Protein AF-A0A535I9Y9-F1 (afdb_monomer_lite)

Structure (mmCIF, N/CA/C/O backbone):
data_AF-A0A535I9Y9-F1
#
_entry.id   AF-A0A535I9Y9-F1
#
loop_
_atom_site.group_PDB
_atom_site.id
_atom_site.type_symbol
_atom_site.label_atom_id
_atom_site.label_alt_id
_atom_site.label_comp_id
_atom_site.label_asym_id
_atom_site.label_entity_id
_atom_site.label_seq_id
_atom_site.pdbx_PDB_ins_code
_atom_site.Cartn_x
_atom_site.Cartn_y
_atom_site.Cartn_z
_atom_site.occupancy
_atom_site.B_iso_or_equiv
_atom_site.auth_seq_id
_atom_site.auth_comp_id
_atom_site.auth_asym_id
_atom_site.auth_atom_id
_atom_site.pdbx_PDB_model_num
ATOM 1 N N . MET A 1 1 ? -27.091 7.988 9.501 1.00 39.84 1 MET A N 1
ATOM 2 C CA . MET A 1 1 ? -26.280 7.313 10.539 1.00 39.84 1 MET A CA 1
ATOM 3 C C . MET A 1 1 ? -25.135 6.606 9.819 1.00 39.84 1 MET A C 1
ATOM 5 O O . MET A 1 1 ? -25.446 5.810 8.954 1.00 39.84 1 MET A O 1
ATOM 9 N N . ASN A 1 2 ? -23.837 6.868 9.964 1.00 37.50 2 ASN A N 1
ATOM 10 C CA . ASN A 1 2 ? -23.063 7.892 10.661 1.00 37.50 2 ASN A CA 1
ATOM 11 C C . ASN A 1 2 ? -22.011 8.385 9.659 1.00 37.50 2 ASN A C 1
ATOM 13 O O . ASN A 1 2 ? -21.172 7.609 9.210 1.00 37.50 2 ASN A O 1
ATOM 17 N N . GLY A 1 3 ? -22.081 9.660 9.279 1.00 42.72 3 GLY A N 1
ATOM 18 C CA . GLY A 1 3 ? -21.054 10.272 8.449 1.00 42.72 3 GLY A CA 1
ATOM 19 C C . GLY A 1 3 ? -19.767 10.426 9.252 1.00 42.72 3 GLY A C 1
ATOM 20 O O . GLY A 1 3 ? -19.800 10.905 10.383 1.00 42.72 3 GLY A O 1
ATOM 21 N N . ASN A 1 4 ? -18.643 10.076 8.631 1.00 50.12 4 ASN A N 1
ATOM 22 C CA . ASN A 1 4 ? -17.312 10.540 9.019 1.00 50.12 4 ASN A CA 1
ATOM 23 C C . ASN A 1 4 ? -16.650 9.868 10.243 1.00 50.12 4 ASN A C 1
ATOM 25 O O . ASN A 1 4 ? -16.010 10.546 11.045 1.00 50.12 4 ASN A O 1
ATOM 29 N N . GLN A 1 5 ? -16.744 8.542 10.381 1.00 68.06 5 GLN A N 1
ATOM 30 C CA . GLN A 1 5 ? -15.796 7.818 11.240 1.00 68.06 5 GLN A CA 1
ATOM 31 C C . GLN A 1 5 ? -14.466 7.694 10.487 1.00 68.06 5 GLN A C 1
ATOM 33 O O . GLN A 1 5 ? -14.385 6.995 9.478 1.00 68.06 5 GLN A O 1
ATOM 38 N N . ARG A 1 6 ? -13.442 8.427 10.936 1.00 77.81 6 ARG A N 1
ATOM 39 C CA . ARG A 1 6 ? -12.081 8.285 10.402 1.00 77.81 6 ARG A CA 1
ATOM 40 C C . ARG A 1 6 ? -11.562 6.875 10.720 1.00 77.81 6 ARG A C 1
ATOM 42 O O . ARG A 1 6 ? -11.885 6.368 11.797 1.00 77.81 6 ARG A O 1
ATOM 49 N N . PRO A 1 7 ? -10.780 6.237 9.829 1.00 87.62 7 PRO A N 1
ATOM 50 C CA . PRO A 1 7 ? -10.119 4.979 10.155 1.00 87.62 7 PRO A CA 1
ATOM 51 C C . PRO A 1 7 ? -9.294 5.129 11.437 1.00 87.62 7 PRO A C 1
ATOM 53 O O . PRO A 1 7 ? -8.662 6.163 11.654 1.00 87.62 7 PRO A O 1
ATOM 56 N N . TYR A 1 8 ? -9.263 4.104 12.280 1.00 86.88 8 TYR A N 1
ATOM 57 C CA . TYR A 1 8 ? -8.379 4.088 13.444 1.00 86.88 8 TYR A CA 1
ATOM 58 C C . TYR A 1 8 ? -6.905 4.144 13.008 1.00 86.88 8 TYR A C 1
ATOM 60 O O . TYR A 1 8 ? -6.077 4.821 13.617 1.00 86.88 8 TYR A O 1
ATOM 68 N N . LEU A 1 9 ? -6.583 3.477 11.897 1.00 89.19 9 LEU A N 1
ATOM 69 C CA . LEU A 1 9 ? -5.226 3.342 11.384 1.00 89.19 9 LEU A CA 1
ATOM 70 C C . LEU A 1 9 ? -5.185 3.511 9.863 1.00 89.19 9 LEU A C 1
ATOM 72 O O . LEU A 1 9 ? -5.951 2.865 9.154 1.00 89.19 9 LEU A O 1
ATOM 76 N N . THR A 1 10 ? -4.234 4.293 9.357 1.00 93.06 10 THR A N 1
ATOM 77 C CA . THR A 1 10 ? -3.774 4.202 7.968 1.00 93.06 10 THR A CA 1
ATOM 78 C C . THR A 1 10 ? -2.440 3.471 7.910 1.00 93.06 10 THR A C 1
ATOM 80 O O . THR A 1 10 ? -1.460 3.896 8.524 1.00 93.06 10 THR A O 1
ATOM 83 N N . VAL A 1 11 ? -2.371 2.415 7.107 1.00 92.50 11 VAL A N 1
ATOM 84 C CA . VAL A 1 11 ? -1.134 1.727 6.742 1.00 92.50 11 VAL A CA 1
ATOM 85 C C . VAL A 1 11 ? -0.661 2.253 5.390 1.00 92.50 11 VAL A C 1
ATOM 87 O O . VAL A 1 11 ? -1.288 2.000 4.369 1.00 92.50 11 VAL A O 1
ATOM 90 N N . VAL A 1 12 ? 0.443 2.992 5.374 1.00 93.31 12 VAL A N 1
ATOM 91 C CA . VAL A 1 12 ? 1.083 3.503 4.159 1.00 93.31 12 VAL A CA 1
ATOM 92 C C . VAL A 1 12 ? 2.106 2.490 3.658 1.00 93.31 12 VAL A C 1
ATOM 94 O O . VAL A 1 12 ? 3.046 2.158 4.383 1.00 93.31 12 VAL A O 1
ATOM 97 N N . ILE A 1 13 ? 1.960 2.056 2.407 1.00 92.44 13 ILE A N 1
ATOM 98 C CA . ILE A 1 13 ? 2.849 1.089 1.757 1.00 92.44 13 ILE A CA 1
ATOM 99 C C . ILE A 1 13 ? 3.478 1.746 0.522 1.00 92.44 13 ILE A C 1
ATOM 101 O O . ILE A 1 13 ? 2.804 1.868 -0.504 1.00 92.44 13 ILE A O 1
ATOM 105 N N . PRO A 1 14 ? 4.741 2.206 0.586 1.00 92.25 14 PRO A N 1
ATOM 106 C CA . PRO A 1 14 ? 5.461 2.610 -0.612 1.00 92.25 14 PRO A CA 1
ATOM 107 C C . PRO A 1 14 ? 5.741 1.377 -1.481 1.00 92.25 14 PRO A C 1
ATOM 109 O O . PRO A 1 14 ? 6.153 0.336 -0.966 1.00 92.25 14 PRO A O 1
ATOM 112 N N . ALA A 1 15 ? 5.531 1.504 -2.787 1.00 92.12 15 ALA A N 1
ATOM 113 C CA . ALA A 1 15 ? 5.690 0.426 -3.752 1.00 92.12 15 ALA A CA 1
ATOM 114 C C . ALA A 1 15 ? 6.459 0.895 -4.990 1.00 92.12 15 ALA A C 1
ATOM 116 O O . ALA A 1 15 ? 6.229 1.997 -5.483 1.00 92.12 15 ALA A O 1
ATOM 117 N N . TYR A 1 16 ? 7.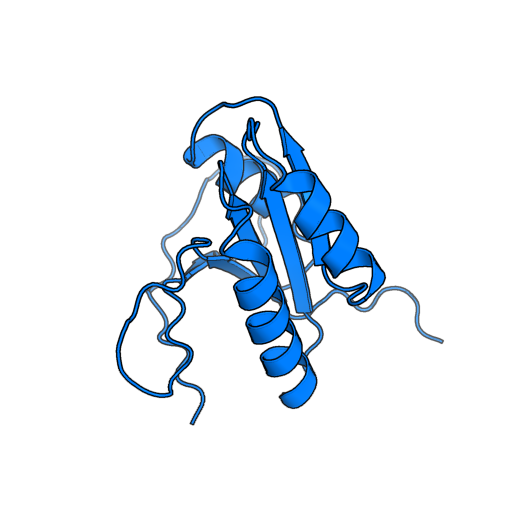355 0.044 -5.489 1.00 91.88 16 TYR A N 1
ATOM 118 C CA . TYR A 1 16 ? 8.028 0.216 -6.774 1.00 91.88 16 TYR A CA 1
ATOM 119 C C . TYR A 1 16 ? 8.376 -1.159 -7.345 1.00 91.88 16 TYR A C 1
ATOM 121 O O . TYR A 1 16 ? 9.219 -1.854 -6.785 1.00 91.88 16 TYR A O 1
ATOM 129 N N . ASN A 1 17 ? 7.738 -1.537 -8.451 1.00 92.31 17 ASN A N 1
ATOM 130 C CA . ASN A 1 17 ? 7.877 -2.842 -9.101 1.00 92.31 17 ASN A CA 1
ATOM 131 C C . ASN A 1 17 ? 7.614 -4.045 -8.162 1.00 92.31 17 ASN A C 1
ATOM 133 O O . ASN A 1 17 ? 8.456 -4.927 -7.992 1.00 92.31 17 ASN A O 1
ATOM 137 N N . GLU A 1 18 ? 6.445 -4.059 -7.519 1.00 88.12 18 GLU A N 1
ATOM 138 C CA . GLU A 1 18 ? 6.030 -5.036 -6.502 1.00 88.12 18 GLU A CA 1
ATOM 139 C C . GLU A 1 18 ? 4.815 -5.885 -6.944 1.00 88.12 18 GLU A C 1
ATOM 141 O O . GLU A 1 18 ? 4.086 -6.420 -6.099 1.00 88.12 18 GLU A O 1
ATOM 146 N N . GLU A 1 19 ? 4.574 -6.043 -8.256 1.00 91.06 19 GLU A N 1
ATOM 147 C CA . GLU A 1 19 ? 3.369 -6.707 -8.797 1.00 91.06 19 GLU A CA 1
ATOM 148 C C . GLU A 1 19 ? 3.131 -8.129 -8.257 1.00 91.06 19 GLU A C 1
ATOM 150 O O . GLU A 1 19 ? 1.990 -8.574 -8.130 1.00 91.06 19 GLU A O 1
ATOM 155 N N . SER A 1 20 ? 4.203 -8.843 -7.908 1.00 88.81 20 SER A N 1
ATOM 156 C CA . SER A 1 20 ? 4.143 -10.230 -7.435 1.00 88.81 20 SER A CA 1
ATOM 157 C C . SER A 1 20 ? 3.859 -10.360 -5.936 1.00 88.81 20 SER A C 1
ATOM 159 O O . SER A 1 20 ? 3.383 -11.404 -5.494 1.00 88.81 20 SER A O 1
ATOM 161 N N . ARG A 1 21 ? 4.141 -9.320 -5.141 1.00 86.19 21 ARG A N 1
ATOM 162 C CA . ARG A 1 21 ? 4.145 -9.386 -3.666 1.00 86.19 21 ARG A CA 1
ATOM 163 C C . ARG A 1 21 ? 3.000 -8.614 -3.041 1.00 86.19 21 ARG A C 1
ATOM 165 O O . ARG A 1 21 ? 2.394 -9.084 -2.077 1.00 86.19 21 ARG A O 1
ATOM 172 N N . LEU A 1 22 ? 2.671 -7.455 -3.610 1.00 88.06 22 LEU A N 1
ATOM 173 C CA . LEU A 1 22 ? 1.590 -6.599 -3.126 1.00 88.06 22 LEU A CA 1
ATOM 174 C C . LEU A 1 22 ? 0.259 -7.331 -2.931 1.00 88.06 22 LEU A C 1
ATOM 176 O O . LEU A 1 22 ? -0.332 -7.144 -1.868 1.00 88.06 22 LEU A O 1
ATOM 180 N N . PRO A 1 23 ? -0.227 -8.177 -3.861 1.00 89.94 23 PRO A N 1
ATOM 181 C CA . PRO A 1 23 ? -1.553 -8.773 -3.716 1.00 89.94 23 PRO A CA 1
ATOM 182 C C . PRO A 1 23 ? -1.704 -9.610 -2.443 1.00 89.94 23 PRO A C 1
ATOM 184 O O . PRO A 1 23 ? -2.686 -9.470 -1.715 1.00 89.94 23 PRO A O 1
ATOM 187 N N . GLU A 1 24 ? -0.713 -10.450 -2.135 1.00 88.56 24 GLU A N 1
ATOM 188 C CA . GLU A 1 24 ? -0.729 -11.281 -0.929 1.00 88.56 24 GLU A CA 1
ATOM 189 C C . GLU A 1 24 ? -0.555 -10.432 0.337 1.00 88.56 24 GLU A C 1
ATOM 191 O O . GLU A 1 24 ? -1.264 -10.636 1.326 1.00 88.56 24 GLU A O 1
ATOM 196 N N . THR A 1 25 ? 0.348 -9.447 0.297 1.00 87.38 25 THR A N 1
ATOM 197 C CA . THR A 1 25 ? 0.583 -8.505 1.399 1.00 87.38 25 THR A CA 1
ATOM 198 C C . THR A 1 25 ? -0.689 -7.748 1.773 1.00 87.38 25 THR A C 1
ATOM 200 O O . THR A 1 25 ? -1.073 -7.728 2.944 1.00 87.38 25 THR A O 1
ATOM 203 N N . LEU A 1 26 ? -1.379 -7.173 0.787 1.00 90.25 26 LEU A N 1
ATOM 204 C CA . LEU A 1 26 ? -2.608 -6.414 0.998 1.00 90.25 26 LEU A CA 1
ATOM 205 C C . LEU A 1 26 ? -3.720 -7.298 1.562 1.00 90.25 26 LEU A C 1
ATOM 207 O O . LEU A 1 26 ? -4.349 -6.918 2.549 1.00 90.25 26 LEU A O 1
ATOM 211 N N . LYS A 1 27 ? -3.914 -8.501 1.008 1.00 88.56 27 LYS A N 1
ATOM 212 C CA . LYS A 1 27 ? -4.912 -9.459 1.511 1.00 88.56 27 LYS A CA 1
ATOM 213 C C . LYS A 1 27 ? -4.655 -9.824 2.973 1.00 88.56 27 LYS A C 1
ATOM 215 O O . LYS A 1 27 ? -5.576 -9.779 3.782 1.00 88.56 27 LYS A O 1
ATOM 220 N N . ARG A 1 28 ? -3.403 -10.111 3.345 1.00 86.75 28 ARG A N 1
ATOM 221 C CA . ARG A 1 28 ? -3.026 -10.451 4.731 1.00 86.75 28 ARG A CA 1
ATOM 222 C C . ARG A 1 28 ? -3.269 -9.312 5.714 1.00 86.75 28 ARG A C 1
ATOM 224 O O . ARG A 1 28 ? -3.853 -9.545 6.768 1.00 86.75 28 ARG A O 1
ATOM 231 N N . ILE A 1 29 ? -2.824 -8.100 5.377 1.00 85.44 29 ILE A N 1
ATOM 232 C CA . ILE A 1 29 ? -3.015 -6.917 6.229 1.00 85.44 29 ILE A CA 1
ATOM 233 C C . ILE A 1 29 ? -4.510 -6.655 6.412 1.00 85.44 29 ILE A C 1
ATOM 235 O O . ILE A 1 29 ? -4.970 -6.451 7.534 1.00 85.44 29 ILE A O 1
ATOM 239 N N . THR A 1 30 ? -5.270 -6.718 5.321 1.00 86.69 30 THR A N 1
ATOM 240 C CA . THR A 1 30 ? -6.707 -6.453 5.349 1.00 86.69 30 THR A CA 1
ATOM 241 C C . THR A 1 30 ? -7.460 -7.470 6.201 1.00 86.69 30 THR A C 1
ATOM 243 O O . THR A 1 30 ? -8.218 -7.081 7.088 1.00 86.69 30 THR A O 1
ATOM 246 N N . SER A 1 31 ? -7.217 -8.769 5.993 1.00 85.94 31 SER A N 1
ATOM 247 C CA . SER A 1 31 ? 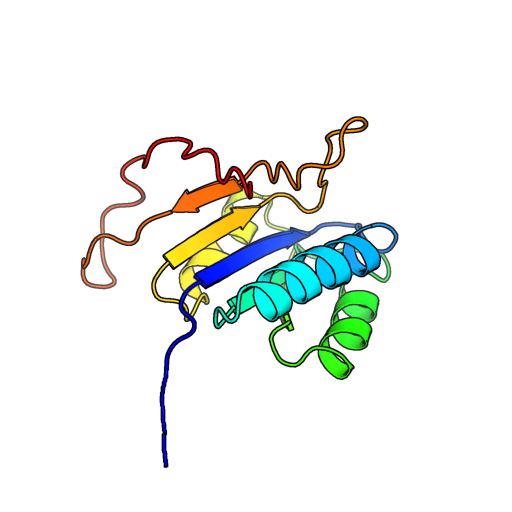-7.849 -9.826 6.791 1.00 85.94 31 SER A CA 1
ATOM 248 C C . SER A 1 31 ? -7.530 -9.687 8.278 1.00 85.94 31 SER A C 1
ATOM 250 O O . SER A 1 31 ? -8.444 -9.744 9.094 1.00 85.94 31 SER A O 1
ATOM 252 N N . TYR A 1 32 ? -6.270 -9.412 8.627 1.00 85.19 32 TYR A N 1
ATOM 253 C CA . TYR A 1 32 ? -5.868 -9.219 10.020 1.00 85.19 32 TYR A CA 1
ATOM 254 C C . TYR A 1 32 ? -6.664 -8.101 10.703 1.00 85.19 32 TYR A C 1
ATOM 256 O O . TYR A 1 32 ? -7.228 -8.311 11.772 1.00 85.19 32 TYR A O 1
ATOM 264 N N . PHE A 1 33 ? -6.764 -6.916 10.095 1.00 83.50 33 PHE A N 1
ATOM 265 C CA . PHE A 1 33 ? -7.489 -5.805 10.722 1.00 83.50 33 PHE A CA 1
ATOM 266 C C . PHE A 1 33 ? -9.006 -6.015 10.757 1.00 83.50 33 PHE A C 1
ATOM 268 O O . PHE A 1 33 ? -9.640 -5.618 11.738 1.00 83.50 33 PHE A O 1
ATOM 275 N N . ARG A 1 34 ? -9.577 -6.689 9.748 1.00 83.56 34 ARG A N 1
ATOM 276 C CA . ARG A 1 34 ? -10.989 -7.103 9.764 1.00 83.56 34 ARG A CA 1
ATOM 277 C C . ARG A 1 34 ? -11.285 -8.050 10.927 1.00 83.56 34 ARG A C 1
ATOM 279 O O . ARG A 1 34 ? -12.274 -7.843 11.622 1.00 83.56 34 ARG A O 1
ATOM 286 N N . GLU A 1 35 ? -10.425 -9.039 11.172 1.00 83.62 35 GLU A N 1
ATOM 287 C CA . GLU A 1 35 ? -10.565 -9.985 12.292 1.00 83.62 35 GLU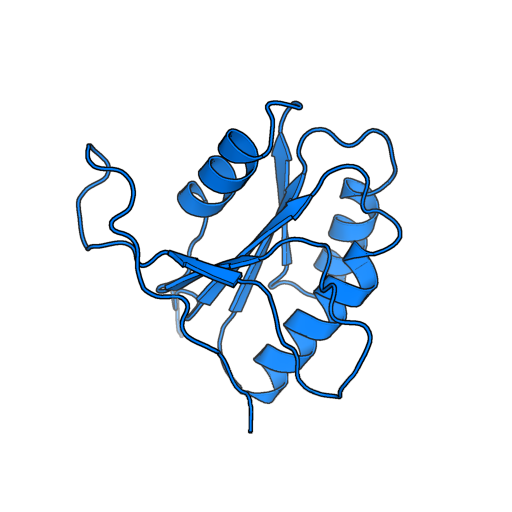 A CA 1
ATOM 288 C C . GLU A 1 35 ? -10.496 -9.292 13.660 1.00 83.62 35 GLU A C 1
ATOM 290 O O . GLU A 1 35 ? -11.215 -9.671 14.580 1.00 83.62 35 GLU A O 1
ATOM 295 N N . GLN A 1 36 ? -9.679 -8.243 13.789 1.00 79.75 36 GLN A N 1
ATOM 296 C CA . GLN A 1 36 ? -9.568 -7.455 15.023 1.00 79.75 36 GLN A CA 1
ATOM 297 C C . GLN A 1 36 ? -10.706 -6.428 15.205 1.00 79.75 36 GLN A C 1
ATOM 299 O O . GLN A 1 36 ? -10.766 -5.754 16.230 1.00 79.75 36 GLN A O 1
ATOM 304 N N . GLY A 1 37 ? -11.601 -6.268 14.222 1.00 81.56 37 GLY A N 1
ATOM 305 C CA . GLY A 1 37 ? -12.710 -5.309 14.285 1.00 81.56 37 GLY A CA 1
ATOM 306 C C . GLY A 1 37 ? -12.281 -3.836 14.244 1.00 81.56 37 GLY A C 1
ATOM 307 O O . GLY A 1 37 ? -13.057 -2.956 14.621 1.00 81.56 37 GLY A O 1
ATOM 308 N N . HIS A 1 38 ? -11.054 -3.544 13.801 1.00 80.38 38 HIS A N 1
ATOM 309 C CA . HIS A 1 38 ? -10.540 -2.180 13.693 1.00 80.38 38 HIS A CA 1
ATOM 310 C C . HIS A 1 38 ? -10.773 -1.609 12.291 1.00 80.38 38 HIS A C 1
ATOM 312 O O . HIS A 1 38 ? -10.537 -2.278 11.287 1.00 80.38 38 HIS A O 1
ATOM 318 N N . SER A 1 39 ? -11.183 -0.339 12.207 1.00 87.69 39 SER A N 1
ATOM 319 C CA . SER A 1 39 ? -11.260 0.371 10.929 1.00 87.69 39 SER A CA 1
ATOM 320 C C . SER A 1 39 ? -9.852 0.712 10.433 1.00 87.69 39 SER A C 1
ATOM 322 O O . SER A 1 39 ? -9.101 1.436 11.091 1.00 87.69 39 SER A O 1
ATOM 324 N N . VAL A 1 40 ? -9.489 0.191 9.262 1.00 90.75 40 VAL A N 1
ATOM 325 C CA . VAL A 1 40 ? -8.180 0.415 8.641 1.00 90.75 40 VAL A CA 1
ATOM 326 C C . VAL A 1 40 ? -8.341 1.049 7.263 1.00 90.75 40 VAL A C 1
ATOM 328 O O . VAL A 1 40 ? -9.293 0.766 6.545 1.00 90.75 40 VAL A O 1
ATOM 331 N N . GLU A 1 41 ? -7.397 1.907 6.901 1.00 93.69 41 GLU A N 1
ATOM 332 C CA . GLU A 1 41 ? -7.1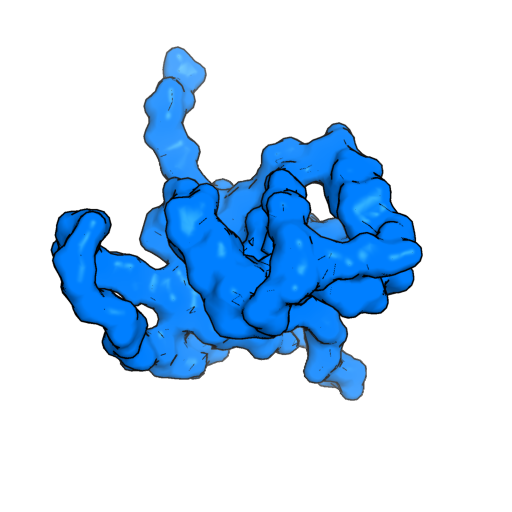27 2.329 5.530 1.00 93.69 41 GLU A CA 1
ATOM 333 C C . GLU A 1 41 ? -5.764 1.768 5.129 1.00 93.69 41 GLU A C 1
ATOM 335 O O . GLU A 1 41 ? -4.792 1.904 5.871 1.00 93.69 41 GLU A O 1
ATOM 340 N N . ILE A 1 42 ? -5.661 1.159 3.954 1.00 94.50 42 ILE A N 1
ATOM 341 C CA . ILE A 1 42 ? -4.386 0.705 3.401 1.00 94.50 42 ILE A CA 1
ATOM 342 C C . ILE A 1 42 ? -4.081 1.566 2.185 1.00 94.50 42 ILE A C 1
ATOM 344 O O . ILE A 1 42 ? -4.713 1.442 1.141 1.00 94.50 42 ILE A O 1
ATOM 348 N N . LEU A 1 43 ? -3.114 2.463 2.328 1.00 95.81 43 LEU A N 1
ATOM 349 C CA . LEU A 1 43 ? -2.736 3.423 1.307 1.00 95.81 43 LEU A CA 1
ATOM 350 C C . LEU A 1 43 ? -1.447 2.982 0.615 1.00 95.81 43 LEU A C 1
ATOM 352 O O . LEU A 1 43 ? -0.347 3.173 1.137 1.00 95.81 43 LEU A O 1
ATOM 356 N N . VAL A 1 44 ? -1.580 2.418 -0.581 1.00 96.19 44 VAL A N 1
ATOM 357 C CA . VAL A 1 44 ? -0.444 2.071 -1.434 1.00 96.19 44 VAL A CA 1
ATOM 358 C C . VAL A 1 44 ? -0.027 3.295 -2.235 1.00 96.19 44 VAL A C 1
ATOM 360 O O . VAL A 1 44 ? -0.853 3.920 -2.901 1.00 96.19 44 VAL A O 1
ATOM 363 N N . VAL A 1 45 ? 1.258 3.632 -2.182 1.00 95.75 45 VAL A N 1
ATOM 364 C CA . VAL A 1 45 ? 1.836 4.725 -2.964 1.00 95.75 45 VAL A CA 1
ATOM 365 C C . VAL A 1 45 ? 2.840 4.141 -3.946 1.00 95.75 45 VAL A C 1
ATOM 367 O O . VAL A 1 45 ? 3.926 3.723 -3.554 1.00 95.75 45 VAL A O 1
ATOM 370 N N . ASP A 1 46 ? 2.455 4.112 -5.214 1.00 95.38 46 ASP A N 1
ATOM 371 C CA . ASP A 1 46 ? 3.256 3.635 -6.336 1.00 95.38 46 ASP A CA 1
ATOM 372 C C . ASP A 1 46 ? 4.226 4.734 -6.806 1.00 95.38 46 ASP A C 1
ATOM 374 O O . ASP A 1 46 ? 3.801 5.803 -7.255 1.00 95.38 46 ASP A O 1
ATOM 378 N N . ASP A 1 47 ? 5.529 4.478 -6.676 1.00 93.44 47 ASP A N 1
ATOM 379 C CA . ASP A 1 47 ? 6.637 5.369 -7.051 1.00 93.44 47 ASP A CA 1
ATOM 380 C C . ASP A 1 47 ? 7.012 5.207 -8.532 1.00 93.44 47 ASP A C 1
ATOM 382 O O . ASP A 1 47 ? 8.178 5.026 -8.876 1.00 93.44 47 ASP A O 1
ATOM 386 N N . GLY A 1 48 ? 6.011 5.231 -9.412 1.00 92.50 48 GLY A N 1
ATOM 387 C CA . GLY A 1 48 ? 6.200 5.157 -10.859 1.00 92.50 48 GLY A CA 1
ATOM 388 C C . GLY A 1 48 ? 6.702 3.796 -11.332 1.00 92.50 48 GLY A C 1
ATOM 389 O O . GLY A 1 48 ? 7.672 3.737 -12.088 1.00 92.50 48 GLY A O 1
ATOM 390 N N . SER A 1 49 ? 6.078 2.710 -10.867 1.00 92.62 49 SER A N 1
ATOM 391 C CA . SER A 1 49 ? 6.425 1.354 -11.307 1.00 92.62 49 SER A CA 1
ATOM 392 C C . SER A 1 49 ? 6.268 1.182 -12.822 1.00 92.62 49 SER A C 1
ATOM 394 O O . SER A 1 49 ? 5.371 1.754 -13.441 1.00 92.62 49 SER A O 1
ATOM 396 N N . ASN A 1 50 ? 7.123 0.342 -13.405 1.00 93.06 50 ASN A N 1
ATOM 397 C CA . ASN A 1 50 ? 7.107 -0.003 -14.833 1.00 93.06 50 ASN A CA 1
ATOM 398 C C . ASN A 1 50 ? 6.453 -1.370 -15.114 1.00 93.06 50 ASN A C 1
ATOM 400 O O . ASN A 1 50 ? 6.408 -1.811 -16.261 1.00 93.06 50 ASN A O 1
ATOM 404 N N . ASP A 1 51 ? 5.981 -2.053 -14.074 1.00 94.19 51 ASP A N 1
ATOM 405 C CA . ASP A 1 51 ? 5.281 -3.335 -14.137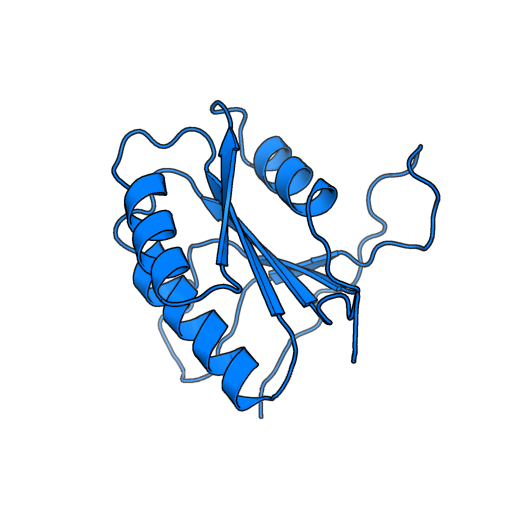 1.00 94.19 51 ASP A CA 1
ATOM 406 C C . ASP A 1 51 ? 3.771 -3.159 -13.851 1.00 94.19 51 ASP A C 1
ATOM 408 O O . ASP A 1 51 ? 3.226 -2.053 -13.921 1.00 94.19 51 ASP A O 1
ATOM 412 N N . ARG A 1 52 ? 3.058 -4.242 -13.512 1.00 95.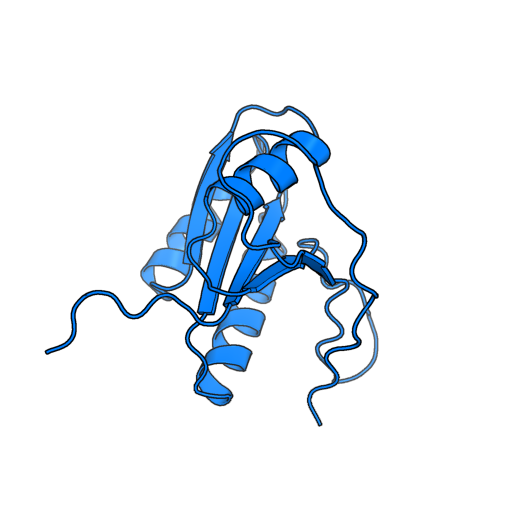75 52 ARG A N 1
ATOM 413 C CA . ARG A 1 52 ? 1.618 -4.185 -13.213 1.00 95.75 52 ARG A CA 1
ATOM 414 C C . ARG A 1 52 ? 1.297 -3.838 -11.757 1.00 95.75 52 ARG A C 1
ATOM 416 O O . ARG A 1 52 ? 0.151 -4.023 -11.353 1.00 95.75 52 ARG A O 1
ATOM 423 N N . THR A 1 53 ? 2.233 -3.293 -10.972 1.00 94.50 53 THR A N 1
ATOM 424 C CA . THR A 1 53 ? 2.028 -2.914 -9.553 1.00 94.50 53 THR A CA 1
ATOM 425 C C . THR A 1 53 ? 0.728 -2.135 -9.346 1.00 94.50 53 THR A C 1
ATOM 427 O O . THR A 1 53 ? -0.128 -2.528 -8.556 1.00 94.50 53 THR A O 1
ATOM 430 N N . ALA A 1 54 ? 0.520 -1.052 -10.094 1.00 95.38 54 ALA A N 1
ATOM 431 C CA . ALA A 1 54 ? -0.689 -0.241 -9.967 1.00 95.38 54 ALA A CA 1
ATOM 432 C C . ALA A 1 54 ? -1.967 -0.998 -10.357 1.00 95.38 54 ALA A C 1
ATOM 434 O O . ALA A 1 54 ? -3.028 -0.787 -9.768 1.00 95.38 54 ALA A O 1
ATOM 435 N N . GLN A 1 55 ? -1.881 -1.869 -11.363 1.00 97.00 55 GLN A N 1
ATOM 436 C CA . GLN A 1 55 ? -3.015 -2.667 -11.808 1.00 97.00 55 GLN A CA 1
ATOM 437 C C . GLN A 1 55 ? -3.431 -3.667 -10.728 1.00 97.00 55 GLN A C 1
ATOM 439 O O . GLN A 1 55 ? -4.602 -3.687 -10.358 1.00 97.00 55 GLN A O 1
ATOM 444 N N . VAL A 1 56 ? -2.488 -4.428 -10.170 1.00 95.94 56 VAL A N 1
ATOM 445 C CA . VAL A 1 56 ? -2.816 -5.435 -9.154 1.00 95.94 56 VAL A CA 1
ATOM 446 C C . VAL A 1 56 ? -3.368 -4.801 -7.875 1.00 95.94 56 VAL A C 1
ATOM 448 O O . VAL A 1 56 ? -4.255 -5.361 -7.237 1.00 95.94 56 VAL A O 1
ATOM 451 N N . VAL A 1 57 ? -2.926 -3.588 -7.517 1.00 95.56 57 VAL A N 1
ATOM 452 C CA . VAL A 1 57 ? -3.508 -2.846 -6.385 1.00 95.56 57 VAL A CA 1
ATOM 453 C C . VAL A 1 57 ? -4.955 -2.447 -6.676 1.00 95.56 57 VAL A C 1
ATOM 455 O O . VAL A 1 57 ? -5.796 -2.554 -5.788 1.00 95.56 57 VAL A O 1
ATOM 458 N N . ARG A 1 58 ? -5.272 -2.010 -7.903 1.00 95.88 58 ARG A N 1
ATOM 459 C CA . ARG A 1 58 ? -6.656 -1.692 -8.299 1.00 95.88 58 ARG A CA 1
ATOM 460 C C . ARG A 1 58 ? -7.564 -2.918 -8.250 1.00 95.88 58 ARG A C 1
ATOM 462 O O . ARG A 1 58 ? -8.697 -2.800 -7.798 1.00 95.88 58 ARG A O 1
ATOM 469 N N . GLU A 1 59 ? -7.065 -4.072 -8.682 1.00 95.69 59 GLU A N 1
ATOM 470 C CA . GLU A 1 59 ? -7.793 -5.345 -8.604 1.00 95.69 59 GLU A CA 1
ATOM 471 C C . GLU A 1 59 ? -8.106 -5.706 -7.145 1.00 95.69 59 GLU A C 1
ATOM 473 O O . GLU A 1 59 ? -9.252 -5.997 -6.813 1.00 95.69 59 GLU A O 1
ATOM 478 N N . VAL A 1 60 ? -7.128 -5.576 -6.242 1.00 94.31 60 VAL A N 1
ATOM 479 C CA . VAL A 1 60 ? -7.353 -5.784 -4.803 1.00 94.31 60 VAL A CA 1
ATOM 480 C C . VAL A 1 60 ? -8.322 -4.745 -4.228 1.00 94.31 60 VAL A C 1
ATOM 482 O O . VAL A 1 60 ? -9.203 -5.104 -3.456 1.00 94.31 60 VAL A O 1
ATOM 485 N N . ALA A 1 61 ? -8.221 -3.472 -4.611 1.00 94.38 61 ALA A N 1
ATOM 486 C CA . ALA A 1 61 ? -9.120 -2.421 -4.127 1.00 94.38 61 ALA A CA 1
ATOM 487 C C . ALA A 1 61 ? -10.588 -2.629 -4.543 1.00 94.38 61 ALA A C 1
ATOM 489 O O . ALA A 1 61 ? -11.492 -2.162 -3.852 1.00 94.38 61 ALA A O 1
ATOM 490 N N . ALA A 1 62 ? -10.842 -3.356 -5.636 1.00 94.44 62 ALA A N 1
ATOM 491 C CA . ALA A 1 62 ? -12.195 -3.747 -6.024 1.00 94.44 62 ALA A CA 1
ATOM 492 C C . ALA A 1 62 ? -12.816 -4.769 -5.048 1.00 94.44 62 ALA A C 1
ATOM 494 O O . ALA A 1 62 ? -14.028 -4.756 -4.839 1.00 94.44 62 ALA A O 1
ATOM 495 N N . GLU A 1 63 ? -11.997 -5.626 -4.430 1.00 92.88 63 GLU A N 1
ATOM 496 C CA . GLU A 1 63 ? -12.418 -6.605 -3.414 1.00 92.88 63 GLU A CA 1
ATOM 497 C C . GLU A 1 63 ? -12.393 -6.023 -1.984 1.00 92.88 63 GLU A C 1
ATOM 499 O O . GLU A 1 63 ? -13.169 -6.431 -1.114 1.00 92.88 63 GLU A O 1
ATOM 504 N N . TYR A 1 64 ? -11.499 -5.064 -1.733 1.00 92.12 64 TYR A N 1
ATOM 505 C CA . TYR A 1 64 ? -11.214 -4.494 -0.417 1.00 92.12 64 TYR A CA 1
ATOM 506 C C . TYR A 1 64 ? -11.300 -2.957 -0.462 1.00 92.12 64 TYR A C 1
ATOM 508 O O . TYR A 1 64 ? -10.291 -2.300 -0.732 1.00 92.12 64 TYR A O 1
ATOM 516 N N . PRO A 1 65 ? -12.478 -2.361 -0.179 1.00 91.62 65 PRO A N 1
ATOM 517 C CA . PRO A 1 65 ? -12.699 -0.910 -0.241 1.00 91.62 65 PRO A CA 1
ATOM 518 C C . PRO A 1 65 ? -11.799 -0.066 0.677 1.00 91.62 65 PRO A C 1
ATOM 520 O O . PRO A 1 65 ? -11.663 1.139 0.476 1.00 91.62 65 PRO A O 1
ATOM 523 N N . GLU A 1 66 ? -11.195 -0.677 1.695 1.00 92.69 66 GLU A N 1
ATOM 524 C CA . GLU A 1 66 ? -10.187 -0.055 2.557 1.00 92.69 66 GLU A CA 1
ATOM 525 C C . GLU A 1 66 ? -8.833 0.179 1.863 1.00 92.69 66 GLU A C 1
ATOM 527 O O . GLU A 1 66 ? -8.015 0.951 2.369 1.00 92.69 66 GLU A O 1
ATOM 532 N N . VAL A 1 67 ? -8.579 -0.465 0.718 1.00 95.44 67 VAL A N 1
ATOM 533 C CA . VAL A 1 67 ? -7.344 -0.311 -0.058 1.00 95.44 67 VAL A CA 1
ATOM 534 C C . VAL A 1 67 ? -7.479 0.857 -1.032 1.00 95.44 67 VAL A C 1
ATOM 536 O O . VAL A 1 67 ? -8.396 0.927 -1.847 1.00 95.44 67 VAL A O 1
ATOM 539 N N . ARG A 1 68 ? -6.516 1.777 -0.986 1.00 96.50 68 ARG A N 1
ATOM 540 C CA . ARG A 1 68 ? -6.428 2.952 -1.857 1.00 96.50 68 ARG A CA 1
ATOM 541 C C . ARG A 1 68 ? -5.069 3.007 -2.539 1.00 96.50 68 ARG A C 1
ATOM 543 O O . ARG A 1 68 ? -4.047 2.724 -1.920 1.00 96.50 68 ARG A O 1
ATOM 550 N N . LEU A 1 69 ? -5.062 3.437 -3.798 1.00 96.75 69 LEU A N 1
ATOM 551 C CA . LEU A 1 69 ? -3.854 3.638 -4.594 1.00 96.75 69 LEU A CA 1
ATOM 552 C C . LEU A 1 69 ? -3.610 5.129 -4.842 1.00 96.75 69 LEU A C 1
ATOM 554 O O . LEU A 1 69 ? -4.513 5.850 -5.266 1.00 96.75 69 LEU A O 1
ATOM 558 N N . ILE A 1 70 ? -2.370 5.565 -4.647 1.00 96.44 70 ILE A N 1
ATOM 559 C CA . ILE A 1 70 ? -1.837 6.824 -5.165 1.00 96.44 70 ILE A CA 1
ATOM 560 C C . ILE A 1 70 ? -0.692 6.480 -6.103 1.00 96.44 70 ILE A C 1
ATOM 562 O O . ILE A 1 70 ? 0.208 5.739 -5.724 1.00 96.44 70 ILE A O 1
ATOM 566 N N . GLN A 1 71 ? -0.710 7.042 -7.306 1.00 94.94 71 GLN A N 1
ATOM 567 C CA . GLN A 1 71 ? 0.399 6.928 -8.245 1.00 94.94 71 GLN A CA 1
ATOM 568 C C . GLN A 1 71 ? 1.155 8.251 -8.308 1.00 94.94 71 GLN A C 1
ATOM 570 O O . GLN A 1 71 ? 0.551 9.326 -8.312 1.00 94.94 71 GLN A O 1
ATOM 575 N N . SER A 1 72 ? 2.476 8.163 -8.343 1.00 88.75 72 SER A N 1
ATOM 576 C CA . SER A 1 72 ? 3.386 9.291 -8.485 1.00 88.75 72 SER A CA 1
ATOM 577 C C . SER A 1 72 ? 4.438 8.968 -9.539 1.00 88.75 72 SER A C 1
ATOM 579 O O . SER A 1 72 ? 4.716 7.809 -9.818 1.00 88.75 72 SER A O 1
ATOM 581 N N . GLU A 1 73 ? 5.067 10.000 -10.094 1.00 89.50 73 GLU A N 1
ATOM 582 C CA . GLU A 1 73 ? 6.342 9.835 -10.792 1.00 89.50 73 GLU A CA 1
ATOM 583 C C . GLU A 1 73 ? 7.416 9.328 -9.822 1.00 89.50 73 GLU A C 1
ATOM 585 O O . GLU A 1 73 ? 7.383 9.684 -8.637 1.00 89.50 73 GLU A O 1
ATOM 590 N N . HIS A 1 74 ? 8.380 8.564 -10.348 1.00 89.81 74 HIS A N 1
ATOM 591 C CA . HIS A 1 74 ? 9.499 8.019 -9.583 1.00 89.81 74 HIS A CA 1
ATOM 592 C C . HIS A 1 74 ? 10.358 9.143 -8.993 1.00 89.81 74 HIS A C 1
ATOM 594 O O . HIS A 1 74 ? 11.076 9.847 -9.709 1.00 89.81 74 HIS A O 1
ATOM 600 N N . ARG A 1 75 ? 10.264 9.342 -7.676 1.00 85.62 75 ARG A N 1
ATOM 601 C CA . ARG A 1 75 ? 10.985 10.401 -6.937 1.00 85.62 75 ARG A CA 1
ATOM 602 C C . ARG A 1 75 ? 11.704 9.866 -5.700 1.00 85.62 75 ARG A C 1
ATOM 604 O O . ARG A 1 75 ? 12.229 10.645 -4.898 1.00 85.62 75 ARG A O 1
ATOM 611 N N . GLY A 1 76 ? 11.758 8.543 -5.569 1.00 80.62 76 GLY A N 1
ATOM 612 C CA . GLY A 1 76 ? 12.452 7.836 -4.512 1.00 80.62 76 GLY A CA 1
ATOM 613 C C . GLY A 1 76 ? 11.646 7.746 -3.217 1.00 80.62 76 GLY A C 1
ATOM 614 O O . GLY A 1 76 ? 10.773 8.562 -2.909 1.00 80.62 76 GLY A O 1
ATOM 615 N N . LYS A 1 77 ? 12.031 6.773 -2.385 1.00 79.25 77 LYS A N 1
ATOM 616 C CA . LYS A 1 77 ? 11.303 6.328 -1.183 1.00 79.25 77 LYS A CA 1
ATOM 617 C C . LYS A 1 77 ? 10.844 7.451 -0.246 1.00 79.25 77 LYS A C 1
ATOM 619 O O . LYS A 1 77 ? 9.742 7.395 0.295 1.00 79.25 77 LYS A O 1
ATOM 624 N N . GLY A 1 78 ? 11.677 8.469 -0.023 1.00 82.19 78 GLY A N 1
ATOM 625 C CA . GLY A 1 78 ? 11.334 9.584 0.866 1.00 82.19 78 GLY A CA 1
ATOM 626 C C . GLY A 1 78 ? 10.125 10.385 0.375 1.00 82.19 78 GLY A C 1
ATOM 627 O O . GLY A 1 78 ? 9.270 10.765 1.178 1.00 82.19 78 GLY A O 1
ATOM 628 N N . PHE A 1 79 ? 10.026 10.597 -0.940 1.00 88.06 79 PHE A N 1
ATOM 629 C CA . PHE A 1 79 ? 8.885 11.263 -1.558 1.00 88.06 79 PHE A CA 1
ATOM 630 C C . PHE A 1 79 ? 7.634 10.388 -1.466 1.00 88.06 79 PHE A C 1
ATOM 632 O O . PHE A 1 79 ? 6.593 10.863 -1.020 1.00 88.06 79 PHE A O 1
ATOM 639 N N . THR A 1 80 ? 7.756 9.099 -1.783 1.00 89.25 80 THR A N 1
ATOM 640 C CA . THR A 1 80 ? 6.672 8.108 -1.723 1.00 89.25 80 THR A CA 1
ATOM 641 C C . THR A 1 80 ? 6.052 8.023 -0.325 1.00 89.25 80 THR A C 1
ATOM 643 O O . THR A 1 80 ? 4.840 8.167 -0.158 1.00 89.25 80 THR A O 1
ATOM 646 N N . VAL A 1 81 ? 6.889 7.889 0.710 1.00 89.56 81 VAL A N 1
ATOM 647 C CA . VAL A 1 81 ? 6.441 7.852 2.111 1.00 89.56 81 VAL A CA 1
ATOM 648 C C . VAL A 1 81 ? 5.776 9.167 2.506 1.00 89.56 81 VAL A C 1
ATOM 650 O O . VAL A 1 81 ? 4.706 9.154 3.112 1.00 89.56 81 VAL A O 1
ATOM 653 N N . ARG A 1 82 ? 6.374 10.311 2.151 1.00 89.62 82 ARG A N 1
ATOM 654 C CA . ARG A 1 82 ? 5.795 11.629 2.445 1.00 89.62 82 ARG A CA 1
ATOM 655 C C . ARG A 1 82 ? 4.419 11.786 1.802 1.00 89.62 82 ARG A C 1
ATOM 657 O O . ARG A 1 82 ? 3.497 12.243 2.470 1.00 89.62 82 ARG A O 1
ATOM 664 N N . THR A 1 83 ? 4.280 11.404 0.538 1.00 92.81 83 THR A N 1
ATOM 665 C CA . THR A 1 83 ? 3.012 11.450 -0.195 1.00 92.81 83 THR A CA 1
ATOM 666 C C . THR A 1 83 ? 1.953 10.602 0.499 1.00 92.81 83 THR A C 1
ATOM 668 O O . THR A 1 83 ? 0.844 11.087 0.713 1.00 92.81 83 THR A O 1
ATOM 671 N N . GLY A 1 84 ? 2.297 9.389 0.937 1.00 93.12 84 GLY A N 1
ATOM 672 C CA . GLY A 1 84 ? 1.369 8.539 1.680 1.00 93.12 84 GLY A CA 1
ATOM 673 C C . GLY A 1 84 ? 0.958 9.133 3.024 1.00 93.12 84 GLY A C 1
ATOM 674 O O . GLY A 1 84 ? -0.227 9.264 3.302 1.00 93.12 84 GLY A O 1
ATOM 675 N N . VAL A 1 85 ? 1.919 9.589 3.833 1.00 90.94 85 VAL A N 1
ATOM 676 C CA . VAL A 1 85 ? 1.637 10.198 5.147 1.00 90.94 85 VAL A CA 1
ATOM 677 C C . VAL A 1 85 ? 0.755 11.447 5.026 1.00 90.94 85 VAL A C 1
ATOM 679 O O . VAL A 1 85 ? -0.100 11.673 5.876 1.00 90.94 85 VAL A O 1
ATOM 682 N N . LEU A 1 86 ? 0.939 12.257 3.978 1.00 91.81 86 LEU A N 1
ATOM 683 C CA . LEU A 1 86 ? 0.137 13.465 3.749 1.00 91.81 86 LEU A CA 1
ATOM 684 C C . LEU A 1 86 ? -1.291 13.178 3.261 1.00 91.81 86 LEU A C 1
ATOM 686 O O . LEU A 1 86 ? -2.154 14.039 3.421 1.00 91.81 86 LEU A O 1
ATOM 690 N N . ASN A 1 87 ? -1.534 12.010 2.661 1.00 94.00 87 ASN A N 1
ATOM 691 C CA . ASN A 1 87 ? -2.846 11.609 2.139 1.00 94.00 87 ASN A CA 1
ATOM 692 C C . ASN A 1 87 ? -3.585 10.600 3.034 1.00 94.00 87 ASN A C 1
ATOM 694 O O . ASN A 1 87 ? -4.736 10.267 2.750 1.00 94.00 87 ASN A O 1
ATOM 698 N N . ALA A 1 88 ? -2.937 10.128 4.098 1.00 93.25 88 ALA A N 1
ATOM 699 C CA . ALA A 1 88 ? -3.525 9.252 5.098 1.00 93.25 88 ALA A CA 1
ATOM 700 C C . ALA A 1 88 ? -4.690 9.935 5.827 1.00 93.25 88 ALA A C 1
ATOM 702 O O . ALA A 1 88 ? -4.594 11.103 6.215 1.00 93.25 88 ALA A O 1
ATOM 703 N N . THR A 1 89 ? -5.786 9.202 6.028 1.00 92.19 89 THR A N 1
ATOM 704 C CA . THR A 1 89 ? -7.003 9.730 6.674 1.00 92.19 89 THR A CA 1
ATOM 705 C C . THR A 1 89 ? -7.242 9.200 8.086 1.00 92.19 89 THR A C 1
ATOM 707 O O . THR A 1 89 ? -8.107 9.724 8.796 1.00 92.19 89 THR A O 1
ATOM 710 N N . GLY A 1 90 ? -6.477 8.189 8.498 1.00 89.06 90 GLY A N 1
ATOM 711 C CA . GLY A 1 90 ? -6.593 7.543 9.794 1.00 89.06 90 GLY A CA 1
ATOM 712 C C . GLY A 1 90 ? -6.045 8.372 10.955 1.00 89.06 90 GLY A C 1
ATOM 713 O O . GLY A 1 90 ? -5.229 9.278 10.777 1.00 89.06 90 GLY A O 1
ATOM 714 N N . GLU A 1 91 ? -6.501 8.052 12.164 1.00 87.69 91 GLU A N 1
ATOM 715 C CA . GLU A 1 91 ? -6.037 8.685 13.406 1.00 87.69 91 GLU A CA 1
ATOM 716 C C . GLU A 1 91 ? -4.559 8.376 13.691 1.00 87.69 91 GLU A C 1
ATOM 718 O O . GLU A 1 91 ? -3.787 9.247 14.106 1.00 87.69 91 GLU A O 1
ATOM 723 N N . HIS A 1 92 ? -4.143 7.146 13.400 1.00 86.94 92 HIS A N 1
ATOM 724 C CA . HIS A 1 92 ? -2.758 6.706 13.471 1.00 86.94 92 HIS A CA 1
ATOM 725 C C . HIS A 1 92 ? -2.213 6.394 12.080 1.00 86.94 92 HIS A C 1
ATOM 727 O O . HIS A 1 92 ? -2.940 5.912 11.216 1.00 86.94 92 HIS A O 1
ATOM 733 N N . ILE A 1 93 ? -0.915 6.626 11.863 1.00 88.56 93 ILE A N 1
ATOM 734 C CA . ILE A 1 93 ? -0.254 6.310 10.594 1.00 88.56 93 ILE A CA 1
ATOM 735 C C . ILE A 1 93 ? 0.886 5.335 10.845 1.00 88.56 93 ILE A C 1
ATOM 737 O O . ILE A 1 93 ? 1.748 5.539 11.705 1.00 88.56 93 ILE A O 1
ATOM 741 N N . LEU A 1 94 ? 0.901 4.277 10.050 1.00 89.00 94 LEU A N 1
ATOM 742 C CA . LEU A 1 94 ? 1.897 3.230 10.085 1.00 89.00 94 LEU A CA 1
ATOM 743 C C . LEU A 1 94 ? 2.520 3.112 8.701 1.00 89.00 94 LEU A C 1
ATOM 745 O O . LEU A 1 94 ? 1.826 2.810 7.742 1.00 89.00 94 LEU A O 1
ATOM 749 N N . VAL A 1 95 ? 3.819 3.364 8.578 1.00 86.94 95 VAL A N 1
ATOM 750 C CA . VAL A 1 95 ? 4.522 3.182 7.301 1.00 86.94 95 VAL A CA 1
ATOM 751 C C . VAL A 1 95 ? 5.163 1.804 7.311 1.00 86.94 95 VAL A C 1
ATOM 753 O O . VAL A 1 95 ? 5.980 1.541 8.195 1.00 86.94 95 VAL A O 1
ATOM 756 N N . CYS A 1 96 ? 4.811 0.949 6.354 1.00 83.56 96 CYS A N 1
ATOM 757 C CA . CYS A 1 96 ? 5.302 -0.424 6.255 1.00 83.56 96 CYS A CA 1
ATOM 758 C C . CYS A 1 96 ? 5.849 -0.677 4.852 1.00 83.56 96 CYS A C 1
ATOM 760 O O . CYS A 1 96 ? 5.178 -0.382 3.868 1.00 83.56 96 CYS A O 1
ATOM 762 N N . ASP A 1 97 ? 7.050 -1.239 4.751 1.00 77.19 97 ASP A N 1
ATOM 763 C CA . ASP A 1 97 ? 7.588 -1.642 3.451 1.00 77.19 97 ASP A CA 1
ATOM 764 C C . ASP A 1 97 ? 6.759 -2.803 2.866 1.00 77.19 97 ASP A C 1
ATOM 766 O O . ASP A 1 97 ? 6.322 -3.692 3.607 1.00 77.19 97 ASP A O 1
ATOM 770 N N . ALA A 1 98 ? 6.568 -2.810 1.538 1.00 63.25 98 ALA A N 1
ATOM 771 C CA . ALA A 1 98 ? 5.835 -3.857 0.806 1.00 63.25 98 ALA A CA 1
ATOM 772 C C . ALA A 1 98 ? 6.418 -5.267 1.028 1.00 63.25 98 ALA A C 1
ATOM 774 O O . ALA A 1 98 ? 5.754 -6.280 0.797 1.00 63.25 98 ALA A O 1
ATOM 775 N N . ASP A 1 99 ? 7.652 -5.316 1.535 1.00 60.38 99 ASP A N 1
ATOM 776 C CA . ASP A 1 99 ? 8.469 -6.503 1.574 1.00 60.38 99 ASP A CA 1
ATOM 777 C C . ASP A 1 99 ? 8.026 -7.602 2.534 1.00 60.38 99 ASP A C 1
ATOM 779 O O . ASP A 1 99 ? 8.435 -8.748 2.333 1.00 60.38 99 ASP A O 1
ATOM 783 N N . LEU A 1 100 ? 7.254 -7.273 3.579 1.00 52.62 100 LEU A N 1
ATOM 784 C CA . LEU A 1 100 ? 6.843 -8.173 4.675 1.00 52.62 100 LEU A CA 1
ATOM 785 C C . LEU A 1 100 ? 7.941 -9.142 5.172 1.00 52.62 100 LEU A C 1
ATOM 787 O O . LEU A 1 100 ? 7.641 -10.187 5.752 1.00 52.62 100 LEU A O 1
ATOM 791 N N . ALA A 1 101 ? 9.220 -8.837 4.933 1.00 36.34 101 ALA A N 1
ATOM 792 C CA . ALA A 1 101 ? 10.273 -9.837 4.936 1.00 36.34 101 ALA A CA 1
ATOM 793 C C . ALA A 1 101 ? 10.646 -10.232 6.366 1.00 36.34 101 ALA A C 1
ATOM 795 O O . ALA A 1 101 ? 11.590 -9.722 6.956 1.00 36.34 101 ALA A O 1
ATOM 796 N N . THR A 1 102 ? 9.930 -11.215 6.902 1.00 35.34 102 THR A N 1
ATOM 797 C CA . THR A 1 102 ? 10.467 -12.178 7.860 1.00 35.34 102 THR A CA 1
ATOM 798 C C . THR A 1 102 ? 10.003 -13.575 7.457 1.00 35.34 102 THR A C 1
ATOM 800 O O . THR A 1 102 ? 8.972 -14.086 7.883 1.00 35.34 102 THR A O 1
ATOM 803 N N . LYS A 1 103 ? 10.807 -14.227 6.604 1.00 35.16 103 LYS A N 1
ATOM 804 C CA . LYS A 1 103 ? 10.777 -15.681 6.391 1.00 35.16 103 LYS A CA 1
ATOM 805 C C . LYS A 1 103 ? 11.147 -16.388 7.702 1.00 35.16 103 LYS A C 1
ATOM 807 O O . LYS A 1 103 ? 12.299 -16.758 7.886 1.00 35.16 103 LYS A O 1
ATOM 812 N N . LYS A 1 104 ? 10.185 -16.530 8.611 1.00 32.28 104 LYS A N 1
ATOM 813 C CA . LYS A 1 104 ? 10.017 -17.593 9.620 1.00 32.28 104 LYS A CA 1
ATOM 814 C C . LYS A 1 104 ? 9.211 -17.026 10.781 1.00 32.28 104 LYS A C 1
ATOM 816 O O . LYS A 1 104 ? 9.655 -16.105 11.455 1.00 32.28 104 LYS A O 1
ATOM 821 N N . ASN A 1 105 ? 8.123 -17.728 11.069 1.00 30.19 105 ASN A N 1
ATOM 822 C CA . ASN A 1 105 ? 7.273 -17.643 12.250 1.00 30.19 105 ASN A CA 1
ATOM 823 C C . ASN A 1 105 ? 5.989 -16.815 12.081 1.00 30.19 105 ASN A C 1
ATOM 825 O O . ASN A 1 105 ? 5.986 -15.725 11.528 1.00 30.19 105 ASN A O 1
ATOM 829 N N . ARG A 1 106 ? 4.893 -17.411 12.560 1.00 35.97 106 ARG A N 1
ATOM 830 C CA . ARG A 1 106 ? 3.461 -17.105 12.375 1.00 35.97 106 ARG A CA 1
ATOM 831 C C . ARG A 1 106 ? 2.986 -15.745 12.908 1.00 35.97 106 ARG A C 1
ATOM 833 O O . ARG A 1 106 ? 1.789 -15.531 13.043 1.00 35.97 106 ARG A O 1
ATOM 840 N N . SER A 1 107 ? 3.888 -14.825 13.200 1.00 39.16 107 SER A N 1
ATOM 841 C CA . SER A 1 107 ? 3.554 -13.502 13.714 1.00 39.16 107 SER A CA 1
ATOM 842 C C . SER A 1 107 ? 3.699 -12.510 12.568 1.00 39.16 107 SER A C 1
ATOM 844 O O . SER A 1 107 ? 4.772 -12.437 11.973 1.00 39.16 107 SER A O 1
ATOM 846 N N . LEU A 1 108 ? 2.646 -11.752 12.246 1.00 45.16 108 LEU A N 1
ATOM 847 C CA . LEU A 1 108 ? 2.697 -10.614 11.319 1.00 45.16 108 LEU A CA 1
ATOM 848 C C . LEU A 1 108 ? 3.668 -9.557 11.864 1.00 45.16 108 LEU A C 1
ATOM 850 O O . LEU A 1 108 ? 3.272 -8.565 12.470 1.00 45.16 108 LEU A O 1
ATOM 854 N N . ARG A 1 109 ? 4.972 -9.782 11.701 1.00 40.56 109 ARG A N 1
ATOM 855 C CA . ARG A 1 109 ? 6.005 -8.857 12.145 1.00 40.56 109 ARG A CA 1
ATOM 856 C C . ARG A 1 109 ? 6.254 -7.878 11.020 1.00 40.56 109 ARG A C 1
ATOM 858 O O . ARG A 1 109 ? 7.233 -7.964 10.284 1.00 40.56 109 ARG A O 1
ATOM 865 N N . LEU A 1 110 ? 5.304 -6.970 10.866 1.00 48.56 110 LEU A N 1
ATOM 866 C CA . LEU A 1 110 ? 5.454 -5.867 9.948 1.00 48.56 110 LEU A CA 1
ATOM 867 C C . LEU A 1 110 ? 6.627 -4.999 10.435 1.00 48.56 110 LEU A C 1
ATOM 869 O O . LEU A 1 110 ? 6.615 -4.508 11.569 1.00 48.56 110 LEU A O 1
ATOM 873 N N . THR A 1 111 ? 7.656 -4.809 9.603 1.00 47.91 111 THR A N 1
ATOM 874 C CA . THR A 1 111 ? 8.641 -3.748 9.847 1.00 47.91 111 THR A CA 1
ATOM 875 C C . THR A 1 111 ? 7.945 -2.441 9.539 1.00 47.91 111 THR A C 1
ATOM 877 O O . THR A 1 111 ? 7.988 -1.942 8.416 1.00 47.91 111 THR A O 1
ATOM 880 N N . CYS A 1 112 ? 7.245 -1.925 10.537 1.00 54.44 112 CYS A N 1
ATOM 881 C CA . CYS A 1 112 ? 6.574 -0.658 10.415 1.00 54.44 112 CYS A CA 1
ATOM 882 C C . CYS A 1 112 ? 7.190 0.368 11.337 1.00 54.44 112 CYS A C 1
ATOM 884 O O . CYS A 1 112 ? 7.571 0.089 12.477 1.00 54.44 112 CYS A O 1
ATOM 886 N N . ARG A 1 113 ? 7.222 1.596 10.839 1.00 57.31 113 ARG A N 1
ATOM 887 C CA . ARG A 1 113 ? 7.480 2.760 11.662 1.00 57.31 113 ARG A CA 1
ATOM 888 C C . ARG A 1 113 ? 6.149 3.430 11.945 1.00 57.31 113 ARG A C 1
ATOM 890 O O . ARG A 1 113 ? 5.481 3.895 11.022 1.00 57.31 113 ARG A O 1
ATOM 897 N N . MET A 1 114 ? 5.773 3.481 13.218 1.00 60.72 114 MET A N 1
ATOM 898 C CA . MET A 1 114 ? 4.642 4.294 13.636 1.00 60.72 114 MET A CA 1
ATOM 899 C C . MET A 1 114 ? 5.035 5.762 13.483 1.00 60.72 114 MET A C 1
ATOM 901 O O . MET A 1 114 ? 6.052 6.210 14.017 1.00 60.72 114 MET A O 1
ATOM 905 N N . VAL A 1 115 ? 4.249 6.500 12.712 1.00 60.06 115 VAL A N 1
ATOM 906 C CA . VAL A 1 115 ? 4.381 7.943 12.563 1.00 60.06 115 VAL A CA 1
ATOM 907 C C . VAL A 1 115 ? 3.162 8.540 13.243 1.00 60.06 115 VAL A C 1
ATOM 909 O O . VAL A 1 115 ? 2.084 8.617 12.663 1.00 60.06 115 VAL A O 1
ATOM 912 N N . THR A 1 116 ? 3.307 8.927 14.508 1.00 52.38 116 THR A N 1
ATOM 913 C CA . THR A 1 116 ? 2.255 9.682 15.185 1.00 52.38 116 THR A CA 1
ATOM 914 C C . THR A 1 116 ? 2.287 11.115 14.666 1.00 52.38 116 THR A C 1
ATOM 916 O O . THR A 1 116 ? 3.309 11.802 14.754 1.00 52.38 116 THR A O 1
ATOM 919 N N . GLN A 1 117 ? 1.177 11.588 14.097 1.00 44.72 117 GLN A N 1
ATOM 920 C CA . GLN A 1 117 ? 1.018 13.025 13.931 1.00 44.72 117 GLN A CA 1
ATOM 921 C C . GLN A 1 117 ? 0.826 13.612 15.331 1.00 44.72 117 GLN A C 1
ATOM 923 O O . GLN A 1 117 ? -0.158 13.337 16.011 1.00 44.72 117 GLN A O 1
ATOM 928 N N . SER A 1 118 ? 1.792 14.411 15.785 1.00 37.97 118 SER A N 1
ATOM 929 C CA . SER A 1 118 ? 1.507 15.423 16.803 1.00 37.97 118 SER A CA 1
ATOM 930 C C . SER A 1 118 ? 0.336 16.266 16.284 1.00 37.97 118 SER A C 1
ATOM 932 O O . SER A 1 118 ? 0.345 16.558 15.085 1.00 37.97 118 SER A O 1
ATOM 934 N N . PRO A 1 119 ? -0.638 16.687 17.113 1.00 35.91 119 PRO A N 1
ATOM 935 C CA . PRO A 1 119 ? -1.655 17.646 16.701 1.00 35.91 119 PRO A CA 1
ATOM 936 C C . PRO A 1 119 ? -0.958 18.984 16.443 1.00 35.91 119 PRO A C 1
ATOM 938 O O . PRO A 1 119 ? -0.882 19.850 17.306 1.00 35.91 119 PRO A O 1
ATOM 941 N N . LEU A 1 120 ? -0.338 19.124 15.279 1.00 35.91 120 LEU A N 1
ATOM 942 C CA . LEU A 1 120 ? 0.276 20.355 14.835 1.00 35.91 120 LEU A CA 1
ATOM 943 C C . LEU A 1 120 ? -0.339 20.721 13.489 1.00 35.91 120 LEU A C 1
ATOM 945 O O . LEU A 1 120 ? -0.482 19.861 12.615 1.00 35.91 120 LEU A O 1
ATOM 949 N N . PRO A 1 121 ? -0.747 21.991 13.332 1.00 35.53 121 PRO A N 1
ATOM 950 C CA . PRO A 1 121 ? -1.329 22.485 12.098 1.00 35.53 121 PRO A CA 1
ATOM 951 C C . PRO A 1 121 ? -0.368 22.247 10.934 1.00 35.53 121 PRO A C 1
ATOM 953 O O . PRO A 1 121 ? 0.842 22.146 11.127 1.00 35.53 121 PRO A O 1
ATOM 956 N N . ARG A 1 122 ? -0.937 22.151 9.727 1.00 46.25 122 ARG A N 1
ATOM 957 C CA . ARG A 1 122 ? -0.295 21.830 8.439 1.00 46.25 122 ARG A CA 1
ATOM 958 C C . ARG A 1 122 ? 0.806 22.826 8.025 1.00 46.25 122 ARG A C 1
ATOM 960 O O . ARG A 1 122 ? 0.739 23.395 6.948 1.00 46.25 122 ARG A O 1
ATOM 967 N N . ALA A 1 123 ? 1.803 23.097 8.850 1.00 44.31 123 ALA A N 1
ATOM 968 C CA . ALA A 1 123 ? 2.971 23.888 8.510 1.00 44.31 123 ALA A CA 1
ATOM 969 C C . ALA A 1 123 ? 4.031 23.733 9.610 1.00 44.31 123 ALA A C 1
ATOM 971 O O . ALA A 1 123 ? 3.844 24.205 10.725 1.00 44.31 123 ALA A O 1
ATOM 972 N N . LYS A 1 124 ? 5.191 23.192 9.209 1.00 33.38 124 LYS A N 1
ATOM 973 C CA . LYS A 1 124 ? 6.498 23.221 9.898 1.00 33.38 124 LYS A CA 1
ATOM 974 C C . LYS A 1 124 ? 6.717 22.173 11.008 1.00 33.38 124 LYS A C 1
ATOM 976 O O . LYS A 1 124 ? 6.074 22.188 12.045 1.00 33.38 124 LYS A O 1
ATOM 981 N N . GLY A 1 125 ? 7.728 21.320 10.797 1.00 36.06 125 GLY A N 1
ATOM 982 C CA . GLY A 1 125 ? 8.297 20.419 11.813 1.00 36.06 125 GLY A CA 1
ATOM 983 C C . GLY A 1 125 ? 8.048 18.941 11.514 1.00 36.06 125 GLY A C 1
ATOM 984 O O . GLY A 1 125 ? 7.044 18.370 11.919 1.00 36.06 125 GLY A O 1
ATOM 985 N N . TRP A 1 126 ? 8.957 18.317 10.769 1.00 45.50 126 TRP A N 1
ATOM 986 C CA . TRP A 1 126 ? 8.841 16.941 10.295 1.00 45.50 126 TRP A CA 1
ATOM 987 C C . TRP A 1 126 ? 9.378 15.955 11.347 1.00 45.50 126 TRP A C 1
ATOM 989 O O . TRP A 1 126 ? 10.529 16.040 11.755 1.00 45.50 126 TRP A O 1
ATOM 999 N N . ALA A 1 127 ? 8.502 15.035 11.766 1.00 38.41 127 ALA A N 1
ATOM 1000 C CA . ALA A 1 127 ? 8.752 13.798 12.513 1.00 38.41 127 ALA A CA 1
ATOM 1001 C C . ALA A 1 127 ? 9.606 13.895 13.798 1.00 38.41 127 ALA A C 1
ATOM 1003 O O . ALA A 1 127 ? 10.825 13.733 13.774 1.00 38.41 127 ALA A O 1
ATOM 1004 N N . ARG A 1 128 ? 8.954 13.962 14.970 1.00 37.22 128 ARG A N 1
ATOM 1005 C CA . ARG A 1 128 ? 9.564 13.367 16.174 1.00 37.22 128 ARG A CA 1
ATOM 1006 C C . ARG A 1 128 ? 9.516 11.849 16.004 1.00 37.22 128 ARG A C 1
ATOM 1008 O O . ARG A 1 128 ? 8.472 11.294 15.675 1.00 37.22 128 ARG A O 1
ATOM 1015 N N . ALA A 1 129 ? 10.656 11.188 16.185 1.00 38.91 129 ALA A N 1
ATOM 1016 C CA . ALA A 1 129 ? 10.730 9.735 16.191 1.00 38.91 129 ALA A CA 1
ATOM 1017 C C . ALA A 1 129 ? 9.846 9.185 17.321 1.00 38.91 129 ALA A C 1
ATOM 1019 O O . ALA A 1 129 ? 10.158 9.375 18.495 1.00 38.91 129 ALA A O 1
ATOM 1020 N N . ALA A 1 130 ? 8.754 8.510 16.967 1.00 38.19 130 ALA A N 1
ATOM 1021 C CA . ALA A 1 130 ? 8.098 7.573 17.864 1.00 38.19 130 ALA A CA 1
ATOM 1022 C C . ALA A 1 130 ? 8.880 6.251 17.822 1.00 38.19 130 ALA A C 1
ATOM 1024 O O . ALA A 1 130 ? 9.445 5.881 16.785 1.00 38.19 130 ALA A O 1
ATOM 1025 N N . SER A 1 131 ? 8.985 5.591 18.972 1.00 34.62 131 SER A N 1
ATOM 1026 C CA . SER A 1 131 ? 9.716 4.337 19.131 1.00 34.62 131 SER A CA 1
ATOM 1027 C C . SER A 1 131 ? 9.202 3.268 18.161 1.00 34.62 131 SER A C 1
ATOM 1029 O O . SER A 1 131 ? 8.046 3.291 17.740 1.00 34.62 131 SER A O 1
ATOM 1031 N N . ALA A 1 132 ? 10.063 2.312 17.802 1.00 35.09 132 ALA A N 1
ATOM 1032 C CA . ALA A 1 132 ? 9.622 1.077 17.168 1.00 35.09 132 ALA A CA 1
ATOM 1033 C C . ALA A 1 132 ? 8.748 0.310 18.174 1.00 35.09 132 ALA A C 1
ATOM 1035 O O . ALA A 1 132 ? 9.240 -0.503 18.958 1.00 35.09 132 ALA A O 1
ATOM 1036 N N . SER A 1 133 ? 7.456 0.614 18.212 1.00 37.38 133 SER A N 1
ATOM 1037 C CA . SER A 1 133 ? 6.489 -0.170 18.961 1.00 37.38 133 SER A CA 1
ATOM 1038 C C . SER A 1 133 ? 6.281 -1.481 18.211 1.00 37.38 133 SER A C 1
ATOM 1040 O O . SER A 1 133 ? 5.848 -1.525 17.061 1.00 37.38 133 SER A O 1
ATOM 1042 N N . ARG A 1 134 ? 6.667 -2.577 18.869 1.00 36.12 134 ARG A N 1
ATOM 1043 C CA . ARG A 1 134 ? 6.368 -3.934 18.418 1.00 36.12 134 ARG A CA 1
ATOM 1044 C C . ARG A 1 134 ? 4.856 -4.108 18.493 1.00 36.12 134 ARG A C 1
ATOM 1046 O O . ARG A 1 134 ? 4.320 -4.182 19.592 1.00 36.12 134 ARG A O 1
ATOM 1053 N N . PHE A 1 135 ? 4.184 -4.188 17.351 1.00 36.34 135 PHE A N 1
ATOM 1054 C CA . PHE A 1 135 ? 2.831 -4.729 17.319 1.00 36.34 135 PHE A CA 1
ATOM 1055 C C . PHE A 1 135 ? 2.963 -6.254 17.372 1.00 36.34 135 PHE A C 1
ATOM 1057 O O . PHE A 1 135 ? 3.235 -6.911 16.370 1.00 36.34 135 PHE A O 1
ATOM 1064 N N . THR A 1 136 ? 2.913 -6.812 18.578 1.00 33.38 136 THR A N 1
ATOM 1065 C CA . THR A 1 136 ? 2.759 -8.254 18.779 1.00 33.38 136 THR A CA 1
ATOM 1066 C C . THR A 1 136 ? 1.270 -8.527 18.889 1.00 33.38 136 THR A C 1
ATOM 1068 O O . THR A 1 136 ? 0.687 -8.271 19.939 1.00 33.38 136 THR A O 1
ATOM 1071 N N . GLY A 1 137 ? 0.654 -9.007 17.809 1.00 32.06 137 GLY A N 1
ATOM 1072 C CA . GLY A 1 137 ? -0.598 -9.748 17.942 1.00 32.06 137 GLY A CA 1
ATOM 1073 C C . GLY A 1 137 ? -0.295 -11.008 18.749 1.00 32.06 137 GLY A C 1
ATOM 1074 O O . GLY A 1 137 ? 0.606 -11.762 18.368 1.00 32.06 137 GLY A O 1
ATOM 1075 N N . THR A 1 138 ? -0.934 -11.148 19.907 1.00 31.97 138 THR A N 1
ATOM 1076 C CA . THR A 1 138 ? -0.943 -12.384 20.705 1.00 31.97 138 THR A CA 1
ATOM 1077 C C . THR A 1 138 ? -1.691 -13.488 19.986 1.00 31.97 138 THR A C 1
ATOM 1079 O O . THR A 1 138 ? -2.743 -13.162 19.395 1.00 31.97 138 THR A O 1
#

Radius of gyration: 14.76 Å; chains: 1; bounding box: 39×42×36 Å

Sequence (138 aa):
MNGNQRPYLTVVIPAYNEESRLPETLKRITSYFREQGHSVEILVVDDGSNDRTAQVVREVAAEYPEVRLIQSEHRGKGFTVRTGVLNATGEHILVCDADLATKKNRSLRLTCRMVTQSPLPRAKGWARAASASRFTGT

Secondary structure (DSSP, 8-state):
-------SEEEEEEESS-TTTHHHHHHHHHHHHHHTT--EEEEEEEE--SSSHHHHHHHHHHH-TTEEEEEE-S--HHHHHHHHHHH--SSEEEEE-TT----SSSS----EEEE---S--SSS--------------

pLDDT: mean 74.24, std 23.48, range [30.19, 97.0]

Foldseek 3Di:
DDPDDFFQEEEEEEDAQCLPQQLVLVVVVQVVCVVVVGGYAYEYEYQQHPDCNVVSQVVSCVVPVSGHYDYDHNPDDVVSVVVRVVPHRHQWYKYFYSCQDDPDDDWSFTPIFTFHDDPDPPDDDDDDGDDPDGPTDD